Protein AF-A0A5R2N2I8-F1 (afdb_monomer_lite)

pLDDT: mean 77.59, std 16.1, range [38.59, 98.62]

Secondary structure (DSSP, 8-state):
------------PPPP-----PPPPHHHHTS-PPPPPPPPPPGGGG-HHHHHHHHHHHHHHHHHHHHHHHHHHHHHHHHSPPS-SS-----PPP--

Structure (mmCIF, N/CA/C/O backbone):
data_AF-A0A5R2N2I8-F1
#
_entry.id   AF-A0A5R2N2I8-F1
#
loop_
_atom_site.group_PDB
_atom_site.id
_atom_site.type_symbol
_atom_site.label_atom_id
_atom_site.label_alt_id
_atom_site.label_comp_id
_atom_site.label_asym_id
_atom_site.label_entity_id
_atom_site.label_seq_id
_atom_site.pdbx_PDB_ins_code
_atom_site.Cartn_x
_atom_site.Cartn_y
_atom_site.Cartn_z
_atom_site.occupancy
_atom_site.B_iso_or_equiv
_atom_site.auth_seq_id
_atom_site.auth_comp_id
_atom_site.auth_asym_id
_atom_site.auth_atom_id
_atom_site.pdbx_PDB_model_num
ATOM 1 N N . MET A 1 1 ? 42.246 17.832 -16.819 1.00 50.09 1 MET A N 1
ATOM 2 C CA . MET A 1 1 ? 41.019 17.986 -16.011 1.00 50.09 1 MET A CA 1
ATOM 3 C C . MET A 1 1 ? 40.320 19.253 -16.490 1.00 50.09 1 MET A C 1
ATOM 5 O O . MET A 1 1 ? 40.948 20.293 -16.394 1.00 50.09 1 MET A O 1
ATOM 9 N N . ASN A 1 2 ? 39.123 19.157 -17.078 1.00 38.59 2 ASN A N 1
ATOM 10 C CA . ASN A 1 2 ? 38.175 20.264 -17.288 1.00 38.59 2 ASN A CA 1
ATOM 11 C C . ASN A 1 2 ? 36.770 19.675 -17.508 1.00 38.59 2 ASN A C 1
ATOM 13 O O . ASN A 1 2 ? 36.632 18.584 -18.058 1.00 38.59 2 ASN A O 1
ATOM 17 N N . THR A 1 3 ? 35.767 20.373 -16.987 1.00 69.75 3 THR A N 1
ATOM 18 C CA . THR A 1 3 ? 34.378 19.951 -16.756 1.00 69.75 3 THR A CA 1
ATOM 19 C C . THR A 1 3 ? 33.403 20.469 -17.826 1.00 69.75 3 THR A C 1
ATOM 21 O O . THR A 1 3 ? 33.718 21.404 -18.555 1.00 69.75 3 THR A O 1
ATOM 24 N N . ASN A 1 4 ? 32.173 19.928 -17.777 1.00 48.47 4 ASN A N 1
ATOM 25 C CA . ASN A 1 4 ? 30.880 20.492 -18.227 1.00 48.47 4 ASN A CA 1
ATOM 26 C C . ASN A 1 4 ? 30.267 20.001 -19.574 1.00 48.47 4 ASN A C 1
ATOM 28 O O . ASN A 1 4 ? 30.967 19.402 -20.384 1.00 48.47 4 ASN A O 1
ATOM 32 N N . PRO A 1 5 ? 28.924 20.105 -19.758 1.00 66.56 5 PRO A N 1
ATOM 33 C CA . PRO A 1 5 ? 28.048 18.969 -20.060 1.00 66.56 5 PRO A CA 1
ATOM 34 C C . PRO A 1 5 ? 27.241 19.164 -21.360 1.00 66.56 5 PRO A C 1
ATOM 36 O O . PRO A 1 5 ? 26.901 20.273 -21.760 1.00 66.56 5 PRO A O 1
ATOM 39 N N . SER A 1 6 ? 26.860 18.083 -22.028 1.00 47.84 6 SER A N 1
ATOM 40 C CA . SER A 1 6 ? 25.867 18.092 -23.117 1.00 47.84 6 SER A CA 1
ATOM 41 C C . SER A 1 6 ? 25.340 16.654 -23.189 1.00 47.84 6 SER A C 1
ATOM 43 O O . SER A 1 6 ? 26.119 15.736 -23.394 1.00 47.84 6 SER A O 1
ATOM 45 N N . GLY A 1 7 ? 24.096 16.326 -22.845 1.00 52.94 7 GLY A N 1
ATOM 46 C CA . GLY A 1 7 ? 22.901 16.958 -23.375 1.00 52.94 7 GLY A CA 1
ATOM 47 C C . GLY A 1 7 ? 22.829 16.632 -24.860 1.00 52.94 7 GLY A C 1
ATOM 48 O O . GLY A 1 7 ? 23.578 17.238 -25.616 1.00 52.94 7 GLY A O 1
ATOM 49 N N . ASN A 1 8 ? 21.977 15.667 -25.231 1.00 44.97 8 ASN A N 1
ATOM 50 C CA . ASN A 1 8 ? 21.142 15.622 -26.447 1.00 44.97 8 ASN A CA 1
ATOM 51 C C . ASN A 1 8 ? 20.998 14.189 -26.978 1.00 44.97 8 ASN A C 1
ATOM 53 O O . ASN A 1 8 ? 21.968 13.490 -27.240 1.00 44.97 8 ASN A O 1
ATOM 57 N N . GLY A 1 9 ? 19.745 13.743 -27.083 1.00 50.81 9 GLY A N 1
ATOM 58 C CA . GLY A 1 9 ? 19.382 12.397 -27.499 1.00 50.81 9 GLY A CA 1
ATOM 59 C C . GLY A 1 9 ? 19.812 12.082 -28.927 1.00 50.81 9 GLY A C 1
ATOM 60 O O . GLY A 1 9 ? 19.203 12.562 -29.878 1.00 50.81 9 G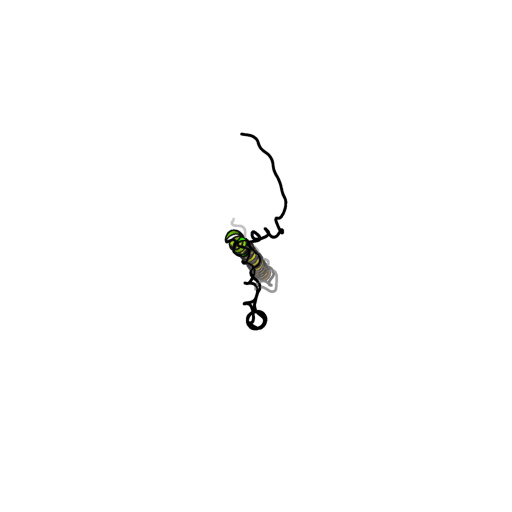LY A O 1
ATOM 61 N N . GLU A 1 10 ? 20.788 11.187 -29.065 1.00 50.84 10 GLU A N 1
ATOM 62 C CA . GLU A 1 10 ? 21.169 10.553 -30.330 1.00 50.84 10 GLU A CA 1
ATOM 63 C C . GLU A 1 10 ? 20.098 9.548 -30.795 1.00 50.84 10 GLU A C 1
ATOM 65 O O . GLU A 1 10 ? 20.292 8.335 -30.867 1.00 50.84 10 GLU A O 1
ATOM 70 N N . PHE A 1 11 ? 18.929 10.086 -31.143 1.00 53.00 11 PHE A N 1
ATOM 71 C CA . PHE A 1 11 ? 18.071 9.547 -32.188 1.00 53.00 11 PHE A CA 1
ATOM 72 C C . PHE A 1 11 ? 18.601 10.080 -33.519 1.00 53.00 11 PHE A C 1
ATOM 74 O O . PHE A 1 11 ? 18.131 11.080 -34.051 1.00 53.00 11 PHE A O 1
ATOM 81 N N . GLY A 1 12 ? 19.633 9.424 -34.030 1.00 48.16 12 GLY A N 1
ATOM 82 C CA . GLY A 1 12 ? 20.239 9.757 -35.307 1.00 48.16 12 GLY A CA 1
ATOM 83 C C . GLY A 1 12 ? 20.989 8.544 -35.808 1.00 48.16 12 GLY A C 1
ATOM 84 O O . GLY A 1 12 ? 22.008 8.161 -35.243 1.00 48.16 12 GLY A O 1
ATOM 85 N N . GLN A 1 13 ? 20.437 7.894 -36.828 1.00 55.75 13 GLN A N 1
ATOM 86 C CA . GLN A 1 13 ? 21.061 6.786 -37.535 1.00 55.75 13 GLN A CA 1
ATOM 87 C C . GLN A 1 13 ? 22.516 7.127 -37.863 1.00 55.75 13 GLN A C 1
ATOM 89 O O . GLN A 1 13 ? 22.788 8.085 -38.581 1.00 55.75 13 GLN A O 1
ATOM 94 N N . ARG A 1 14 ? 23.458 6.312 -37.387 1.00 56.75 14 ARG A N 1
ATOM 95 C CA . ARG A 1 14 ? 24.794 6.297 -37.978 1.00 56.75 14 ARG A CA 1
ATOM 96 C C . ARG A 1 14 ? 24.624 5.714 -39.385 1.00 56.75 14 ARG A C 1
ATOM 98 O O . ARG A 1 14 ? 24.183 4.564 -39.467 1.00 56.75 14 ARG A O 1
ATOM 105 N N . PRO A 1 15 ? 24.904 6.445 -40.479 1.00 54.06 15 PRO A N 1
ATOM 106 C CA . PRO A 1 15 ? 24.882 5.830 -41.794 1.00 54.06 15 PRO A CA 1
ATOM 107 C C . PRO A 1 15 ? 25.935 4.723 -41.784 1.00 54.06 15 PRO A C 1
ATOM 109 O O . PRO A 1 15 ? 27.111 4.966 -41.508 1.00 54.06 15 PRO A O 1
ATOM 112 N N . ALA A 1 16 ? 25.488 3.485 -41.995 1.00 62.34 16 ALA A N 1
ATOM 113 C CA . ALA A 1 16 ? 26.384 2.377 -42.262 1.00 62.34 16 ALA A CA 1
ATOM 114 C C . ALA A 1 16 ? 27.233 2.766 -43.475 1.00 62.34 16 ALA A C 1
ATOM 116 O O . ALA A 1 16 ? 26.694 3.212 -44.487 1.00 62.34 16 ALA A O 1
ATOM 117 N N . ASN A 1 17 ? 28.553 2.654 -43.325 1.00 57.03 17 ASN A N 1
ATOM 118 C CA . ASN A 1 17 ? 29.536 2.926 -44.366 1.00 57.03 17 ASN A CA 1
ATOM 119 C C . ASN A 1 17 ? 29.036 2.409 -45.723 1.00 57.03 17 ASN A C 1
ATOM 121 O O . ASN A 1 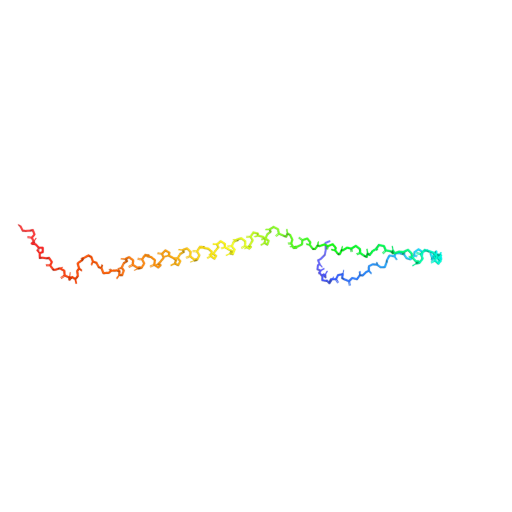17 ? 28.789 1.212 -45.875 1.00 57.03 17 ASN A O 1
ATOM 125 N N . ALA A 1 18 ? 28.878 3.317 -46.687 1.00 62.72 18 ALA A N 1
ATOM 126 C CA . ALA A 1 18 ? 28.517 2.983 -48.055 1.00 62.72 18 ALA A CA 1
ATOM 127 C C . ALA A 1 18 ? 29.681 2.215 -48.696 1.00 62.72 18 ALA A C 1
ATOM 129 O O . ALA A 1 18 ? 30.626 2.803 -49.219 1.00 62.72 18 ALA A O 1
ATOM 130 N N . GLY A 1 19 ? 29.636 0.887 -48.594 1.00 67.88 19 GLY A N 1
ATOM 131 C CA . GLY A 1 19 ? 30.444 0.010 -49.429 1.00 67.88 19 GLY A CA 1
ATOM 132 C C . GLY A 1 19 ? 30.021 0.117 -50.903 1.00 67.88 19 GLY A C 1
ATOM 133 O O . GLY A 1 19 ? 28.940 0.636 -51.193 1.00 67.88 19 GLY A O 1
ATOM 134 N N . PRO A 1 20 ? 30.854 -0.362 -51.845 1.00 67.88 20 PRO A N 1
ATOM 135 C CA . PRO A 1 20 ? 30.562 -0.317 -53.276 1.00 67.88 20 PRO A CA 1
ATOM 136 C C . PRO A 1 20 ? 29.186 -0.912 -53.602 1.00 67.88 20 PRO A C 1
ATOM 138 O O . PRO A 1 20 ? 28.825 -1.975 -53.096 1.00 67.88 20 PRO A O 1
ATOM 141 N N . ILE A 1 21 ? 28.423 -0.220 -54.451 1.00 61.16 21 ILE A N 1
ATOM 142 C CA . ILE A 1 21 ? 27.077 -0.633 -54.860 1.00 61.16 21 ILE A CA 1
ATOM 143 C C . ILE A 1 21 ? 27.200 -1.888 -55.731 1.00 61.16 21 ILE A C 1
ATOM 145 O O . ILE A 1 21 ? 27.585 -1.808 -56.895 1.00 61.16 21 ILE A O 1
ATOM 149 N N . VAL A 1 22 ? 26.874 -3.050 -55.165 1.00 70.44 22 VAL A N 1
ATOM 150 C CA . VAL A 1 22 ? 26.740 -4.301 -55.921 1.00 70.44 22 VAL A CA 1
ATOM 151 C C . VAL A 1 22 ? 25.329 -4.342 -56.524 1.00 70.44 22 VAL A C 1
ATOM 153 O O . VAL A 1 22 ? 24.356 -4.250 -55.770 1.00 70.44 22 VAL A O 1
ATOM 156 N N . PRO A 1 23 ? 25.171 -4.462 -57.855 1.00 67.50 23 PRO A N 1
ATOM 157 C CA . PRO A 1 23 ? 23.853 -4.566 -58.475 1.00 67.50 23 PRO A CA 1
ATOM 158 C C . PRO A 1 23 ? 23.130 -5.836 -58.003 1.00 67.50 23 PRO A C 1
ATOM 160 O O . PRO A 1 23 ? 23.626 -6.944 -58.205 1.00 67.50 23 PRO A O 1
ATOM 163 N N . LYS A 1 24 ? 21.950 -5.687 -57.387 1.00 61.03 24 LYS A N 1
ATOM 164 C CA . LYS A 1 24 ? 21.067 -6.819 -57.055 1.00 61.03 24 LYS A CA 1
ATOM 165 C C . LYS A 1 24 ? 20.389 -7.347 -58.324 1.00 61.03 24 LYS A C 1
ATOM 167 O O . LYS A 1 24 ? 19.955 -6.569 -59.173 1.00 61.03 24 LYS A O 1
ATOM 172 N N . THR A 1 25 ? 20.262 -8.668 -58.443 1.00 71.31 25 THR A N 1
ATOM 173 C CA . THR A 1 25 ? 19.533 -9.303 -59.556 1.00 71.31 25 THR A CA 1
ATOM 174 C C . THR A 1 25 ? 18.017 -9.285 -59.311 1.00 71.31 25 THR A C 1
ATOM 176 O O . THR A 1 25 ? 17.563 -9.250 -58.168 1.00 71.31 25 THR A O 1
ATOM 179 N N . ALA A 1 26 ? 17.199 -9.338 -60.371 1.00 65.12 26 ALA A N 1
ATOM 180 C CA . ALA A 1 26 ? 15.732 -9.283 -60.257 1.00 65.12 26 ALA A CA 1
ATOM 181 C C . ALA A 1 26 ? 15.136 -10.417 -59.393 1.00 65.12 26 ALA A C 1
ATOM 183 O O . ALA A 1 26 ? 14.157 -10.211 -58.682 1.00 65.12 26 ALA A O 1
ATOM 184 N N . SER A 1 27 ? 15.760 -11.601 -59.405 1.00 65.19 27 SER A N 1
ATOM 185 C CA . SER A 1 27 ? 15.365 -12.731 -58.547 1.00 65.19 27 SER A CA 1
ATOM 186 C C . SER A 1 27 ? 15.683 -12.507 -57.067 1.00 65.19 27 SER A C 1
ATOM 188 O O . SER A 1 27 ? 15.074 -13.133 -56.205 1.00 65.19 27 SER A O 1
ATOM 190 N N . GLU A 1 28 ? 16.624 -11.620 -56.759 1.00 63.31 28 GLU A N 1
ATOM 191 C CA . GLU A 1 28 ? 17.039 -11.304 -55.395 1.00 63.31 28 GLU A CA 1
ATOM 192 C C . GLU A 1 28 ? 16.202 -10.176 -54.783 1.00 63.31 28 GLU A C 1
ATOM 194 O O . GLU A 1 28 ? 15.962 -10.183 -53.583 1.00 63.31 28 GLU A O 1
ATOM 199 N N . ALA A 1 29 ? 15.651 -9.278 -55.606 1.00 63.06 29 ALA A N 1
ATOM 200 C CA . ALA A 1 29 ? 14.676 -8.271 -55.176 1.00 63.06 29 ALA A CA 1
ATOM 201 C C . ALA A 1 29 ? 13.311 -8.868 -54.771 1.00 63.06 29 ALA A C 1
ATOM 203 O O . ALA A 1 29 ? 12.570 -8.252 -54.010 1.00 63.06 29 ALA A O 1
ATOM 204 N N . LEU A 1 30 ? 12.982 -10.062 -55.277 1.00 60.19 30 LEU A N 1
ATOM 205 C CA . LEU A 1 30 ? 11.758 -10.800 -54.940 1.00 60.19 30 LEU A CA 1
ATOM 206 C C . LEU A 1 30 ? 11.891 -11.651 -53.671 1.00 60.19 3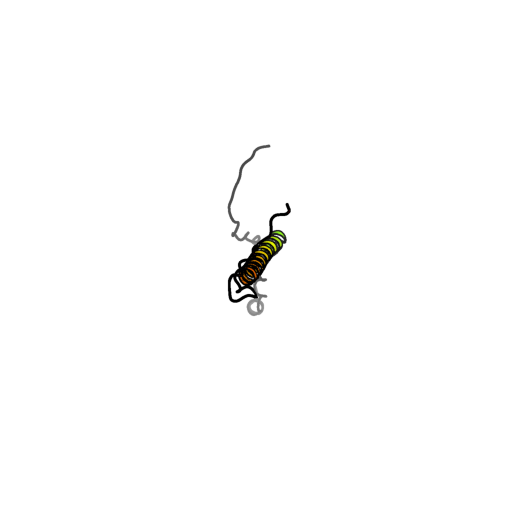0 LEU A C 1
ATOM 208 O O . LEU A 1 30 ? 10.899 -12.216 -53.208 1.00 60.19 30 LEU A O 1
ATOM 212 N N . ARG A 1 31 ? 13.098 -11.778 -53.106 1.00 73.25 31 ARG A N 1
ATOM 213 C CA . ARG A 1 31 ? 13.289 -12.491 -51.843 1.00 73.25 31 ARG A CA 1
ATOM 214 C C . ARG A 1 31 ? 12.798 -11.594 -50.705 1.00 73.25 31 ARG A C 1
ATOM 216 O O . ARG A 1 31 ? 13.273 -10.465 -50.601 1.00 73.25 31 ARG A O 1
ATOM 223 N N . PRO A 1 32 ? 11.869 -12.063 -49.853 1.00 69.31 32 PRO A N 1
ATOM 224 C CA . PRO A 1 32 ? 11.450 -11.299 -48.689 1.00 69.31 32 PRO A CA 1
ATOM 225 C C . PRO A 1 32 ? 12.664 -11.047 -47.789 1.00 69.31 32 PRO A C 1
ATOM 227 O O . PRO A 1 32 ? 13.222 -11.980 -47.213 1.00 69.31 32 PRO A O 1
ATOM 230 N N . GLU A 1 33 ? 13.096 -9.791 -47.697 1.00 68.81 33 GLU A N 1
ATOM 231 C CA . GLU A 1 33 ? 14.125 -9.375 -46.748 1.00 68.81 33 GLU A CA 1
ATOM 232 C C . GLU A 1 33 ? 13.563 -9.554 -45.331 1.00 68.81 33 GLU A C 1
ATOM 234 O O . GLU A 1 33 ? 12.417 -9.185 -45.052 1.00 68.81 33 GLU A O 1
ATOM 239 N N . ALA A 1 34 ? 14.347 -10.150 -44.428 1.00 69.69 34 ALA A N 1
ATOM 240 C CA . ALA A 1 34 ? 13.944 -10.286 -43.034 1.00 69.69 34 ALA A CA 1
ATOM 241 C C . ALA A 1 34 ? 13.626 -8.891 -42.471 1.00 69.69 34 ALA A C 1
ATOM 243 O O . ALA A 1 34 ? 14.451 -7.980 -42.560 1.00 69.69 34 ALA A O 1
ATOM 244 N N . GLY A 1 35 ? 12.415 -8.719 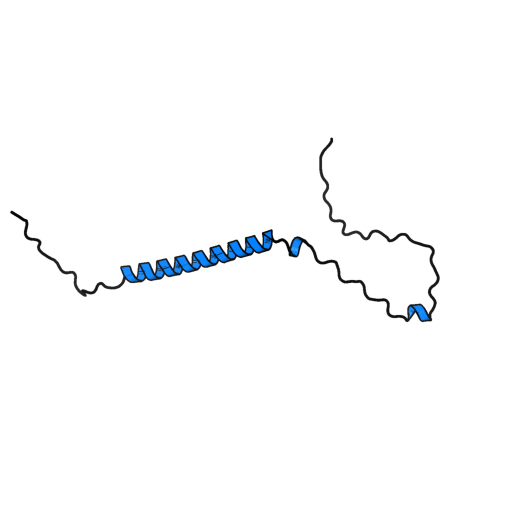-41.928 1.00 74.50 35 GLY A N 1
ATOM 245 C CA . GLY A 1 35 ? 11.963 -7.443 -41.373 1.00 74.50 35 GLY A CA 1
ATOM 246 C C . GLY A 1 35 ? 12.956 -6.875 -40.358 1.00 74.50 35 GLY A C 1
ATOM 247 O O . GLY A 1 35 ? 13.731 -7.612 -39.743 1.00 74.50 35 GLY A O 1
ATOM 248 N N . THR A 1 36 ? 12.943 -5.552 -40.180 1.00 75.69 36 THR A N 1
ATOM 249 C CA . THR A 1 36 ? 13.847 -4.894 -39.235 1.00 75.69 36 THR A CA 1
ATOM 250 C C . THR A 1 36 ? 13.710 -5.531 -37.848 1.00 75.69 36 THR A C 1
ATOM 252 O O . THR A 1 36 ? 12.593 -5.660 -37.336 1.00 75.69 36 THR A O 1
ATOM 255 N N . PRO A 1 37 ? 14.821 -5.975 -37.228 1.00 77.44 37 PRO A N 1
ATOM 256 C CA . PRO A 1 37 ? 14.758 -6.610 -35.922 1.00 77.44 37 PRO A CA 1
ATOM 257 C C . PRO A 1 37 ? 14.123 -5.651 -34.901 1.00 77.44 37 PRO A C 1
ATOM 259 O O . PRO A 1 37 ? 14.355 -4.438 -34.982 1.00 77.44 37 PRO A O 1
ATOM 262 N N . PRO A 1 38 ? 13.327 -6.161 -33.939 1.00 81.12 38 PRO A N 1
ATOM 263 C CA . PRO A 1 38 ? 12.627 -5.320 -32.979 1.00 81.12 38 PRO A CA 1
ATOM 264 C C . PRO A 1 38 ? 13.598 -4.391 -32.243 1.00 81.12 38 PRO A C 1
ATOM 266 O O . PRO A 1 38 ? 14.705 -4.819 -31.886 1.00 81.12 38 PRO A O 1
ATOM 269 N N . PRO A 1 39 ? 13.200 -3.138 -31.961 1.00 83.25 39 PRO A N 1
ATOM 270 C CA . PRO A 1 39 ? 14.057 -2.210 -31.246 1.00 83.25 39 PRO A CA 1
ATOM 271 C C . PRO A 1 39 ? 14.447 -2.799 -29.892 1.00 83.25 39 PRO A C 1
ATOM 273 O O . PRO A 1 39 ? 13.622 -3.343 -29.150 1.00 83.25 39 PRO A O 1
ATOM 276 N N . LYS A 1 40 ? 15.736 -2.686 -29.560 1.00 77.69 40 LYS A N 1
ATOM 277 C CA . LYS A 1 40 ? 16.277 -3.185 -28.298 1.00 77.69 40 LYS A CA 1
ATOM 278 C C . LYS A 1 40 ? 15.536 -2.516 -27.141 1.00 77.69 40 LYS A C 1
ATOM 280 O O . LYS A 1 40 ? 15.593 -1.300 -26.970 1.00 77.69 40 LYS A O 1
ATOM 285 N N . ARG A 1 41 ? 14.832 -3.319 -26.341 1.00 75.44 41 ARG A N 1
ATOM 286 C CA . ARG A 1 41 ? 14.024 -2.819 -25.222 1.00 75.44 41 ARG A CA 1
ATOM 287 C C . ARG A 1 41 ? 14.902 -2.036 -24.237 1.00 75.44 41 ARG A C 1
ATOM 289 O O . ARG A 1 41 ? 16.005 -2.473 -23.901 1.00 75.44 41 ARG A O 1
ATOM 296 N N . SER A 1 42 ? 14.401 -0.901 -23.748 1.00 77.31 42 SER A N 1
ATOM 297 C CA . SER A 1 42 ? 15.128 -0.041 -22.806 1.00 77.31 42 SER A CA 1
ATOM 298 C C . SER A 1 42 ? 15.500 -0.793 -21.523 1.00 77.31 42 SER A C 1
ATOM 300 O O . SER A 1 42 ? 14.639 -1.394 -20.877 1.00 77.31 42 SER A O 1
ATOM 302 N N . ARG A 1 43 ? 16.774 -0.723 -21.111 1.00 72.44 43 ARG A N 1
ATOM 303 C CA . ARG A 1 43 ? 17.251 -1.309 -19.841 1.00 72.44 43 ARG A CA 1
ATOM 304 C C . ARG A 1 43 ? 16.645 -0.611 -18.622 1.00 72.44 43 ARG A C 1
ATOM 306 O O . ARG A 1 43 ? 16.440 -1.261 -17.604 1.00 72.44 43 ARG A O 1
ATOM 313 N N . ALA A 1 44 ? 16.299 0.673 -18.748 1.00 69.62 44 ALA A N 1
ATOM 314 C CA . ALA A 1 44 ? 15.679 1.446 -17.672 1.00 69.62 44 ALA A CA 1
ATOM 315 C C . ALA A 1 44 ? 14.305 0.883 -17.270 1.00 69.62 44 ALA A C 1
ATOM 317 O O . ALA A 1 44 ? 13.956 0.904 -16.095 1.00 69.62 44 ALA A O 1
ATOM 318 N N . SER A 1 45 ? 13.577 0.276 -18.217 1.00 67.94 45 SER A N 1
ATOM 319 C CA . SER A 1 45 ? 12.299 -0.402 -17.939 1.00 67.94 45 SER A CA 1
ATOM 320 C C . SER A 1 45 ? 12.423 -1.627 -17.019 1.00 67.94 45 SER A C 1
ATOM 322 O O . SER A 1 45 ? 11.415 -2.129 -16.536 1.00 67.94 45 SER A O 1
ATOM 324 N N . ARG A 1 46 ? 13.648 -2.113 -16.767 1.00 78.00 46 ARG A N 1
ATOM 325 C CA . ARG A 1 46 ? 13.954 -3.225 -15.852 1.00 78.00 46 ARG A CA 1
ATOM 326 C C . ARG A 1 46 ? 14.738 -2.773 -14.616 1.00 78.00 46 ARG A C 1
ATOM 328 O O . ARG A 1 46 ? 15.427 -3.580 -14.000 1.00 78.00 46 ARG A O 1
ATOM 335 N N . SER A 1 47 ? 14.702 -1.483 -14.284 1.00 87.75 47 SER A N 1
ATOM 336 C CA . SER A 1 47 ? 15.410 -0.968 -13.113 1.00 87.75 47 SER A CA 1
ATOM 337 C C . SER A 1 47 ? 14.849 -1.583 -11.829 1.00 87.75 47 SER A C 1
ATOM 339 O O . SER A 1 47 ? 13.696 -1.344 -11.471 1.00 87.75 47 SER A O 1
ATOM 341 N N . GLN A 1 48 ? 15.686 -2.339 -11.113 1.00 89.75 48 GLN A N 1
ATOM 342 C CA . GLN A 1 48 ? 15.329 -2.955 -9.831 1.00 89.75 48 GLN A CA 1
ATOM 343 C C . GLN A 1 48 ? 14.916 -1.909 -8.789 1.00 89.75 48 GLN A C 1
ATOM 345 O O . GLN A 1 48 ? 14.036 -2.159 -7.972 1.00 89.75 48 GLN A O 1
ATOM 350 N N . ILE A 1 49 ? 15.506 -0.713 -8.861 1.00 92.94 49 ILE A N 1
ATOM 351 C CA . ILE A 1 49 ? 15.160 0.413 -7.989 1.00 92.94 49 ILE A CA 1
ATOM 352 C C . ILE A 1 49 ? 13.704 0.836 -8.209 1.00 92.94 49 ILE A C 1
ATOM 354 O O . ILE A 1 49 ? 12.998 1.105 -7.245 1.00 92.94 49 ILE A O 1
ATOM 358 N N . VAL A 1 50 ? 13.230 0.855 -9.460 1.00 91.31 50 VAL A N 1
ATOM 359 C CA . VAL A 1 50 ? 11.837 1.219 -9.777 1.00 91.31 50 VAL A CA 1
ATOM 360 C C . VAL A 1 50 ? 10.872 0.159 -9.252 1.00 91.31 50 VAL A C 1
ATOM 362 O O . VAL A 1 50 ? 9.860 0.505 -8.649 1.00 91.31 50 VAL A O 1
ATOM 365 N N . VAL A 1 51 ? 11.207 -1.123 -9.427 1.00 92.38 51 VAL A N 1
ATOM 366 C CA . VAL A 1 51 ? 10.411 -2.236 -8.883 1.00 92.38 51 VAL A CA 1
ATOM 367 C C . VAL A 1 51 ? 10.330 -2.147 -7.358 1.00 92.38 51 VAL A C 1
ATOM 369 O O . VAL A 1 51 ? 9.244 -2.246 -6.791 1.00 92.38 51 VAL A O 1
ATOM 372 N N . PHE A 1 52 ? 11.458 -1.890 -6.694 1.00 96.12 52 PHE A N 1
ATOM 373 C CA . PHE A 1 52 ? 11.505 -1.713 -5.246 1.00 96.12 52 PHE A CA 1
ATOM 374 C C . PHE A 1 52 ? 10.679 -0.507 -4.786 1.00 96.12 52 PHE A C 1
ATOM 376 O O . PHE A 1 52 ? 9.898 -0.622 -3.848 1.00 96.12 52 PHE A O 1
ATOM 383 N N . MET A 1 53 ? 10.791 0.635 -5.466 1.00 97.00 53 MET A N 1
ATOM 384 C CA . MET A 1 53 ? 10.032 1.832 -5.100 1.00 97.00 53 MET A CA 1
ATOM 385 C C . MET A 1 53 ? 8.522 1.630 -5.278 1.00 97.00 53 MET A C 1
ATOM 387 O O . MET A 1 53 ? 7.737 2.083 -4.449 1.00 97.00 53 MET A O 1
ATOM 391 N N . ASN A 1 54 ? 8.104 0.902 -6.317 1.00 95.56 54 ASN A N 1
ATOM 392 C CA . ASN A 1 54 ? 6.704 0.524 -6.487 1.00 95.56 54 ASN A CA 1
ATOM 393 C C . ASN A 1 54 ? 6.221 -0.372 -5.334 1.00 95.56 54 ASN A C 1
ATOM 395 O O . ASN A 1 54 ? 5.176 -0.090 -4.756 1.00 95.56 54 ASN A O 1
ATOM 399 N N . PHE A 1 55 ? 7.021 -1.369 -4.932 1.00 97.38 55 PHE A N 1
ATOM 400 C CA . PHE A 1 55 ? 6.724 -2.203 -3.765 1.00 97.38 55 PHE A CA 1
ATOM 401 C C . PHE A 1 55 ? 6.590 -1.379 -2.478 1.00 97.38 55 PHE A C 1
ATOM 403 O O . PHE A 1 55 ? 5.656 -1.598 -1.711 1.00 97.38 55 PHE A O 1
ATOM 410 N N . VAL A 1 56 ? 7.477 -0.404 -2.254 1.00 98.25 56 VAL A N 1
ATOM 411 C CA . VAL A 1 56 ? 7.394 0.498 -1.096 1.00 98.25 56 VAL A CA 1
ATOM 412 C C . VAL A 1 56 ? 6.080 1.275 -1.110 1.00 98.25 56 VAL A C 1
ATOM 414 O O . VAL A 1 56 ? 5.381 1.282 -0.101 1.00 98.25 56 VAL A O 1
ATOM 417 N N . ILE A 1 57 ? 5.696 1.868 -2.245 1.00 98.19 57 ILE A N 1
ATOM 418 C CA . ILE A 1 57 ? 4.424 2.598 -2.361 1.00 98.19 57 ILE A CA 1
ATOM 419 C C . ILE A 1 57 ? 3.231 1.671 -2.091 1.00 98.19 57 ILE A C 1
ATOM 421 O O . ILE A 1 57 ? 2.342 2.031 -1.319 1.00 98.19 57 ILE A O 1
ATOM 425 N N . SER A 1 58 ? 3.217 0.466 -2.665 1.00 98.06 58 SER A N 1
ATOM 426 C CA . SER A 1 58 ? 2.161 -0.518 -2.404 1.00 98.06 58 SER A CA 1
ATOM 427 C C . SER A 1 58 ? 2.113 -0.951 -0.934 1.00 98.06 58 SER A C 1
ATOM 429 O O . SER A 1 58 ? 1.027 -1.074 -0.373 1.00 98.06 58 SER A O 1
ATOM 431 N N . SER A 1 59 ? 3.267 -1.135 -0.291 1.00 98.44 59 SER A N 1
ATOM 432 C CA . SER A 1 59 ? 3.369 -1.489 1.130 1.00 98.44 59 SER A CA 1
ATOM 433 C C . SER A 1 59 ? 2.837 -0.372 2.031 1.00 98.44 59 SER A C 1
ATOM 435 O O . SER A 1 59 ? 2.041 -0.629 2.933 1.00 98.44 59 SER A O 1
ATOM 437 N N . VAL A 1 60 ? 3.187 0.885 1.738 1.00 98.56 60 VAL A N 1
ATOM 438 C CA . VAL A 1 60 ? 2.649 2.057 2.444 1.00 98.56 60 VAL A CA 1
ATOM 439 C C . VAL A 1 60 ? 1.133 2.131 2.286 1.00 98.56 60 VAL A C 1
ATOM 441 O O . VAL A 1 60 ? 0.424 2.314 3.273 1.00 98.56 60 VAL A O 1
ATOM 444 N N . MET A 1 61 ? 0.614 1.934 1.073 1.00 98.56 61 MET A N 1
ATOM 445 C CA . MET A 1 61 ? -0.830 1.926 0.834 1.00 98.56 61 MET A CA 1
ATOM 446 C C . MET A 1 61 ? -1.535 0.821 1.636 1.00 98.56 61 MET A C 1
ATOM 448 O O . MET A 1 61 ? -2.588 1.063 2.225 1.00 98.56 61 MET A O 1
ATOM 452 N N . LEU A 1 62 ? -0.929 -0.366 1.727 1.00 98.50 62 LEU A N 1
ATOM 453 C CA . LEU A 1 62 ? -1.439 -1.467 2.542 1.00 98.50 62 LEU A CA 1
ATOM 454 C C . LEU A 1 62 ? -1.407 -1.141 4.045 1.00 98.50 62 LEU A C 1
ATOM 456 O O . LEU A 1 62 ? -2.384 -1.416 4.740 1.00 98.50 62 LEU A O 1
ATOM 460 N N . MET A 1 63 ? -0.345 -0.500 4.544 1.00 98.62 63 MET A N 1
ATOM 461 C CA . MET A 1 63 ? -0.278 -0.027 5.933 1.00 98.62 63 MET A CA 1
ATOM 462 C C . MET A 1 63 ? -1.364 1.004 6.247 1.00 98.62 63 MET A C 1
ATOM 464 O O . MET A 1 63 ? -1.987 0.921 7.302 1.00 98.62 63 MET A O 1
ATOM 468 N N . VAL A 1 64 ? -1.623 1.949 5.339 1.00 98.62 64 VAL A N 1
ATOM 469 C CA . VAL A 1 64 ? -2.680 2.958 5.516 1.00 98.62 64 VAL A CA 1
ATOM 470 C C . VAL A 1 64 ? -4.055 2.296 5.611 1.00 98.62 64 VAL A C 1
ATOM 472 O O . VAL A 1 64 ? -4.837 2.640 6.496 1.00 98.62 64 VAL A O 1
ATOM 475 N N . LEU A 1 65 ? -4.342 1.313 4.752 1.00 98.50 65 LEU A N 1
ATOM 476 C CA . LEU A 1 65 ? -5.590 0.549 4.821 1.00 98.50 65 LEU A CA 1
ATOM 477 C C . LEU A 1 65 ? -5.706 -0.232 6.135 1.00 98.50 65 LEU A C 1
ATOM 479 O O . LEU A 1 65 ? -6.740 -0.156 6.797 1.00 98.50 65 LEU A O 1
ATOM 483 N N . ALA A 1 66 ? -4.647 -0.934 6.544 1.00 98.38 66 ALA A N 1
ATOM 484 C CA . ALA A 1 66 ? -4.625 -1.683 7.798 1.00 98.38 66 ALA A CA 1
ATOM 485 C C . ALA A 1 66 ? -4.842 -0.771 9.017 1.00 98.38 66 ALA A C 1
ATOM 487 O O . ALA A 1 66 ? -5.640 -1.096 9.896 1.00 98.38 66 ALA A O 1
ATOM 488 N N . ALA A 1 67 ? -4.190 0.394 9.045 1.00 98.44 67 ALA A N 1
ATOM 489 C CA . ALA A 1 67 ? -4.383 1.396 10.087 1.00 98.44 67 ALA A CA 1
ATOM 490 C C . ALA A 1 67 ? -5.822 1.932 10.098 1.00 98.44 67 ALA A C 1
ATOM 492 O O . ALA A 1 67 ? -6.425 2.032 11.164 1.00 98.44 67 ALA A O 1
ATOM 493 N N . GLY A 1 68 ? -6.399 2.221 8.927 1.00 97.88 68 GLY A N 1
ATOM 494 C CA . GLY A 1 68 ? -7.795 2.644 8.809 1.00 97.88 68 GLY A CA 1
ATOM 495 C C . GLY A 1 68 ? -8.770 1.616 9.388 1.00 97.88 68 GLY A C 1
ATOM 496 O O . GLY A 1 68 ? -9.646 1.978 10.171 1.00 97.88 68 GLY A O 1
ATOM 497 N N . VAL A 1 69 ? -8.576 0.332 9.071 1.00 97.94 69 VAL A N 1
ATOM 498 C CA . VAL A 1 69 ? -9.378 -0.776 9.614 1.00 97.94 69 VAL A CA 1
ATOM 499 C C . VAL A 1 69 ? -9.208 -0.895 11.131 1.00 97.94 69 VAL A C 1
ATOM 501 O O . VAL A 1 69 ? -10.202 -0.961 11.852 1.00 97.94 69 VAL A O 1
ATOM 504 N N . ALA A 1 70 ? -7.971 -0.872 11.632 1.00 97.38 70 ALA A N 1
ATOM 505 C CA . ALA A 1 70 ? -7.693 -0.972 13.064 1.00 97.38 70 ALA A CA 1
ATOM 506 C C . ALA A 1 70 ? -8.318 0.185 13.860 1.00 97.38 70 ALA A C 1
ATOM 508 O O . ALA A 1 70 ? -8.923 -0.040 14.906 1.00 97.38 70 ALA A O 1
ATOM 509 N N . LEU A 1 71 ? -8.220 1.416 13.349 1.00 97.25 71 LEU A N 1
ATOM 510 C CA . LEU A 1 71 ? -8.840 2.587 13.970 1.00 97.25 71 LEU A CA 1
ATOM 511 C C . LEU A 1 71 ? -10.367 2.525 13.918 1.00 97.25 71 LEU A C 1
ATOM 513 O O . LEU A 1 71 ? -11.017 2.918 14.885 1.00 97.25 71 LEU A O 1
ATOM 517 N N . TYR A 1 72 ? -10.940 2.033 12.819 1.00 96.06 72 TYR A N 1
ATOM 518 C CA . TYR A 1 72 ? -12.384 1.857 12.690 1.00 96.06 72 TYR A CA 1
ATOM 519 C C . TYR A 1 72 ? -12.923 0.878 13.738 1.00 96.06 72 TYR A C 1
ATOM 521 O O . TYR A 1 72 ? -13.813 1.248 14.502 1.00 96.06 72 TYR A O 1
ATOM 529 N N . PHE A 1 73 ? -12.336 -0.320 13.831 1.00 95.19 73 PHE A N 1
ATOM 530 C CA . PHE A 1 73 ? -12.744 -1.324 14.817 1.00 95.19 73 PHE A CA 1
ATOM 531 C C . PHE A 1 73 ? -12.466 -0.880 16.252 1.00 95.19 73 PHE A C 1
ATOM 533 O O . PHE A 1 73 ? -13.325 -1.034 17.112 1.00 95.19 73 PHE A O 1
ATOM 540 N N . GLY A 1 74 ? -11.310 -0.261 16.509 1.00 93.88 74 GLY A N 1
ATOM 541 C CA . GLY A 1 74 ? -11.008 0.290 17.827 1.00 93.88 74 GLY A CA 1
ATOM 542 C C . GLY A 1 74 ? -12.053 1.320 18.249 1.00 93.88 74 GLY A C 1
ATOM 543 O O . GLY A 1 74 ? -12.620 1.221 19.331 1.00 93.88 74 GLY A O 1
ATOM 544 N N . LYS A 1 75 ? -12.376 2.281 17.375 1.00 94.06 75 LYS A N 1
ATOM 545 C CA . LYS A 1 75 ? -13.405 3.287 17.661 1.00 94.06 75 LYS A CA 1
ATOM 546 C C . LYS A 1 75 ? -14.781 2.651 17.877 1.00 94.06 75 LYS A C 1
ATOM 548 O O . LYS A 1 75 ? -15.512 3.118 18.750 1.00 94.06 75 LYS A O 1
ATOM 553 N N . GLN A 1 76 ? -15.139 1.646 17.078 1.00 92.12 76 GLN A N 1
ATOM 554 C CA . GLN A 1 76 ? -16.407 0.935 17.214 1.00 92.12 76 GLN A CA 1
ATOM 555 C C . GLN A 1 76 ? -16.548 0.353 18.624 1.00 92.12 76 GLN A C 1
ATOM 557 O O . GLN A 1 76 ? -17.497 0.714 19.311 1.00 92.12 76 GLN A O 1
ATOM 562 N N . GLU A 1 77 ? -15.558 -0.408 19.089 1.00 88.44 77 GLU A N 1
ATOM 563 C CA . GLU A 1 77 ? -15.563 -1.023 20.423 1.00 88.44 77 GLU A CA 1
ATOM 564 C C . GLU A 1 77 ? -15.712 0.015 21.553 1.00 88.44 77 GLU A C 1
ATOM 566 O O . GLU A 1 77 ? -16.446 -0.195 22.512 1.00 88.44 77 GLU A O 1
ATOM 571 N N . PHE A 1 78 ? -15.061 1.180 21.435 1.00 87.75 78 PHE A N 1
ATOM 572 C CA . PHE A 1 78 ? -15.166 2.243 22.447 1.00 87.75 78 PHE A CA 1
ATOM 573 C C . PHE A 1 78 ? -16.490 3.013 22.418 1.00 87.75 78 PHE A C 1
ATOM 575 O O . PHE A 1 78 ? -16.849 3.644 23.412 1.00 87.75 78 PHE A O 1
ATOM 582 N N . THR A 1 79 ? -17.164 3.053 21.268 1.00 88.25 79 THR A N 1
ATOM 583 C CA . THR A 1 79 ? -18.405 3.827 21.090 1.00 88.25 79 THR A CA 1
ATOM 584 C C . THR A 1 79 ? -19.643 2.954 21.269 1.00 88.25 79 THR A C 1
ATOM 586 O O . THR A 1 79 ? -20.747 3.483 21.408 1.00 88.25 79 THR A O 1
ATOM 589 N N . GLU A 1 80 ? -19.485 1.632 21.240 1.00 85.19 80 GLU A N 1
ATOM 590 C CA . GLU A 1 80 ? -20.589 0.715 21.462 1.00 85.19 80 GLU A CA 1
ATOM 591 C C . GLU A 1 80 ? -21.215 0.936 22.848 1.00 85.19 80 GLU A C 1
ATOM 593 O O . GLU A 1 80 ? -20.516 1.248 23.819 1.00 85.19 80 GLU A O 1
ATOM 598 N N . PRO A 1 81 ? -22.554 0.829 22.952 1.00 84.50 81 PRO A N 1
ATOM 599 C CA . PRO A 1 81 ? -23.226 0.926 24.233 1.00 84.50 81 PRO A CA 1
ATOM 600 C C . PRO A 1 81 ? -22.633 -0.088 25.208 1.00 84.50 81 PRO A C 1
ATOM 602 O O . PRO A 1 81 ? -22.579 -1.284 24.920 1.00 84.50 81 PRO A O 1
ATOM 605 N N . GLY A 1 82 ? -22.200 0.399 26.370 1.00 80.50 82 GLY A N 1
ATOM 606 C CA . GLY A 1 82 ? -21.724 -0.472 27.433 1.00 80.50 82 GLY A CA 1
ATOM 607 C C . GLY A 1 82 ? -22.809 -1.473 27.866 1.00 80.50 82 GLY A C 1
ATOM 608 O O . GLY A 1 82 ? -23.996 -1.247 27.625 1.00 80.50 82 GLY A O 1
ATOM 609 N N . PRO A 1 83 ? -22.438 -2.565 28.557 1.00 82.25 83 PRO A N 1
ATOM 610 C CA . PRO A 1 83 ? -23.370 -3.639 28.921 1.00 82.25 83 PRO A CA 1
ATOM 611 C C . PRO A 1 83 ? -24.579 -3.181 29.747 1.00 82.25 83 PRO A C 1
ATOM 613 O O . PRO A 1 83 ? -25.605 -3.857 29.769 1.00 82.25 83 PRO A O 1
ATOM 616 N N . SER A 1 84 ? -24.458 -2.047 30.443 1.00 80.06 84 SER A N 1
ATOM 617 C CA . SER A 1 84 ? -25.570 -1.432 31.154 1.00 80.06 84 SER A CA 1
ATOM 618 C C . SER A 1 84 ? -26.243 -0.376 30.285 1.00 80.06 84 SER A C 1
ATOM 620 O O . SER A 1 84 ? -25.619 0.596 29.864 1.00 80.06 84 SER A O 1
ATOM 622 N N . ALA A 1 85 ? -27.548 -0.541 30.073 1.00 75.31 85 ALA A N 1
ATOM 623 C CA . ALA A 1 85 ? -28.378 0.434 29.371 1.00 75.31 85 ALA A CA 1
ATOM 624 C C . ALA A 1 85 ? -28.561 1.751 30.153 1.00 75.31 85 ALA A C 1
ATOM 626 O O . ALA A 1 85 ? -29.036 2.733 29.588 1.00 75.31 85 ALA A O 1
ATOM 627 N N . ASN A 1 86 ? -28.202 1.778 31.443 1.00 78.94 86 ASN A N 1
ATOM 628 C CA . ASN A 1 86 ? -28.365 2.927 32.328 1.00 78.94 86 ASN A CA 1
ATOM 629 C C . ASN A 1 86 ? -27.046 3.239 33.052 1.00 78.94 86 ASN A C 1
ATOM 631 O O . ASN A 1 86 ? -26.274 2.341 33.382 1.00 78.94 86 ASN A O 1
ATOM 635 N N . GLY A 1 87 ? -26.785 4.520 33.321 1.00 75.31 87 GLY A N 1
ATOM 636 C CA . GLY A 1 87 ? -25.641 4.920 34.141 1.00 75.31 87 GLY A CA 1
ATOM 637 C C . GLY A 1 87 ? -25.875 4.561 35.608 1.00 75.31 87 GLY A C 1
ATOM 638 O O . GLY A 1 87 ? -26.721 5.176 36.255 1.00 75.31 87 GLY A O 1
ATOM 639 N N . ASP A 1 88 ? -25.126 3.594 36.139 1.00 75.25 88 ASP A N 1
ATOM 640 C CA . ASP A 1 88 ? -25.197 3.234 37.556 1.00 75.25 88 ASP A CA 1
ATOM 641 C C . ASP A 1 88 ? -24.385 4.213 38.411 1.00 75.25 88 ASP A C 1
ATOM 643 O O . ASP A 1 88 ? -23.219 4.504 38.142 1.00 75.25 88 ASP A O 1
ATOM 647 N N . THR A 1 89 ? -25.002 4.718 39.478 1.00 80.50 89 THR A N 1
ATOM 648 C CA . THR A 1 89 ? -24.325 5.539 40.488 1.00 80.50 89 THR A CA 1
ATOM 649 C C . THR A 1 89 ? -24.031 4.669 41.703 1.00 80.50 89 THR A C 1
ATOM 651 O O . THR A 1 89 ? 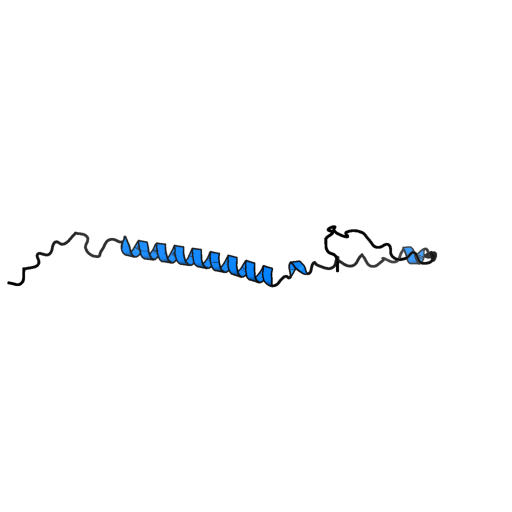-24.951 4.236 42.394 1.00 80.50 89 THR A O 1
ATOM 654 N N . PHE A 1 90 ? -22.750 4.414 41.977 1.00 80.94 90 PHE A N 1
ATOM 655 C CA . PHE A 1 90 ? -22.327 3.661 43.157 1.00 80.94 90 PHE A CA 1
ATOM 656 C C . PHE A 1 90 ? -21.827 4.603 44.253 1.00 80.94 90 PHE A C 1
ATOM 658 O O . PHE A 1 90 ? -20.935 5.425 44.039 1.00 80.94 90 PHE A O 1
ATOM 665 N N . LEU A 1 91 ? -22.400 4.472 45.447 1.00 84.06 9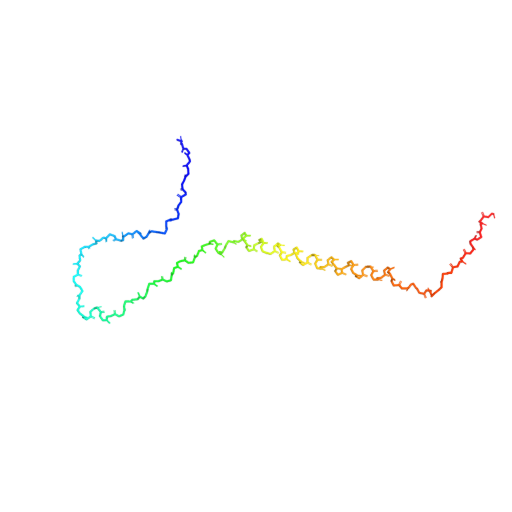1 LEU A N 1
ATOM 666 C CA . LEU A 1 91 ? -22.035 5.264 46.616 1.00 84.06 91 LEU A CA 1
ATOM 667 C C . LEU A 1 91 ? -20.919 4.534 47.373 1.00 84.06 91 LEU A C 1
ATOM 669 O O . LEU A 1 91 ? -21.166 3.566 48.092 1.00 84.06 91 LEU A O 1
ATOM 673 N N . VAL A 1 92 ? -19.675 4.981 47.191 1.00 85.69 92 VAL A N 1
ATOM 674 C CA . VAL A 1 92 ? -18.526 4.417 47.910 1.00 85.69 92 VAL A CA 1
ATOM 675 C C . VAL A 1 92 ? -18.550 4.930 49.344 1.00 85.69 92 VAL A C 1
ATOM 677 O O . VAL A 1 92 ? -18.491 6.136 49.586 1.00 85.69 92 VAL A O 1
ATOM 680 N N . LYS A 1 93 ? -18.628 4.013 50.309 1.00 83.81 93 LYS A N 1
ATOM 681 C CA . LYS A 1 93 ? -18.544 4.374 51.722 1.00 83.81 93 LYS A CA 1
ATOM 682 C C . LYS A 1 93 ? -17.106 4.804 52.049 1.00 83.81 93 LYS A C 1
ATOM 684 O O . LYS A 1 93 ? -16.190 4.023 51.787 1.00 83.81 93 LYS A O 1
ATOM 689 N N . PRO A 1 94 ? -16.884 6.014 52.594 1.00 81.75 94 PRO A N 1
ATOM 690 C CA . PRO A 1 94 ? -15.554 6.426 53.019 1.00 81.75 94 PRO A CA 1
ATOM 691 C C . PRO A 1 94 ? -15.052 5.490 54.121 1.00 81.75 94 PRO A C 1
ATOM 693 O O . PRO A 1 94 ? -15.803 5.136 55.032 1.00 81.75 94 PRO A O 1
ATOM 696 N N . ASN A 1 95 ? -13.791 5.070 54.005 1.00 74.69 95 ASN A N 1
ATOM 697 C CA . ASN A 1 95 ? -13.117 4.268 55.018 1.00 74.69 95 ASN A CA 1
ATOM 698 C C . ASN A 1 95 ? -12.743 5.194 56.183 1.00 74.69 95 ASN A C 1
ATOM 700 O O . ASN A 1 95 ? -11.777 5.952 56.077 1.00 74.69 95 ASN A O 1
ATOM 704 N N . THR A 1 96 ? -13.564 5.191 57.232 1.00 65.94 96 THR A N 1
ATOM 705 C CA . THR A 1 96 ? -13.273 5.822 58.528 1.00 65.94 96 THR A CA 1
ATOM 706 C C . THR A 1 96 ? -12.923 4.752 59.538 1.00 65.94 96 THR A C 1
ATOM 708 O O . THR A 1 96 ? -13.728 3.793 59.621 1.00 65.94 96 THR A O 1
#

Radius of gyration: 37.4 Å; chains: 1; bounding box: 69×33×119 Å

Foldseek 3Di:
DDDDDDDDDPPDDPPDPDDDDDDDDPVRVPPPDDPDPDPDDDPVVVDPVVVVVVVVVVVVVVVVVVVVVVVVVVVCVVPPDDPDPDDDDDDDDDDD

Sequence (96 aa):
MNTNPSGNGEFGQRPANAGPIVPKTASEALRPEAGTPPPKRSRASRSQIVVFMNFVISSVMLMVLAAGVALYFGKQEFTEPGPSANGDTFLVKPNT